Protein AF-A0A1J3JQA7-F1 (afdb_monomer_lite)

Sequence (120 aa):
SPAKPRTLRLPVDFSQVRRSSRAKNPPPSYREMGLEPLERPRRSYPKRDLLNRVYASDEARMYAIDRAEKLQSSLEPEFPSFVKPMLHSHVTRGFWLGLPHHFCKTHLPKHDEMITLVDE

Organism: Noccaea caerulescens (NCBI:txid107243)

Secondary structure (DSSP, 8-state):
-PPPP----------------S--PPPPP---------------------TT-----HHHHHHHHHHHHHHHHHS-TTS-----PPPHHHHHS----PPPHHHHHHHS-SS---PPP---

InterPro domains:
  IPR003340 B3 DNA binding domain [cd10017] (80-120)
  IPR015300 DNA-binding pseudobarrel domain superfamily [G3DSA:2.40.330.10] (57-120)
  IPR015300 DNA-binding pseudobarrel domain superfamily [SSF101936] (75-119)
  IPR044837 B3 domain-containing protein REM16-like [PTHR31391] (56-119)

Foldseek 3Di:
DDDDDDDDDDPPDVPDPDPDPDDDDPDDDPPDDPPPPPPPPPPPPPPPPCVPDDDDDPVVQVVVQVVVVVVVVPDDPVDDDDDDRDDPCVPPVVDDDDDDPVCCVPPNDPDDDDDDDDDD

Radius of gyration: 30.14 Å; chains: 1; bounding box: 54×60×77 Å

Structure (mmCIF, N/CA/C/O backbone):
data_AF-A0A1J3JQA7-F1
#
_entry.id   AF-A0A1J3JQA7-F1
#
loop_
_atom_site.group_PDB
_atom_site.id
_atom_site.type_symbol
_atom_site.label_atom_id
_atom_site.label_alt_id
_atom_site.label_comp_id
_atom_site.label_asym_id
_atom_site.label_entity_id
_atom_site.label_seq_id
_atom_site.pdbx_PDB_ins_code
_atom_site.Cartn_x
_atom_site.Cartn_y
_atom_site.Cartn_z
_atom_site.occupancy
_atom_site.B_iso_or_equiv
_atom_site.auth_seq_id
_atom_site.auth_comp_id
_atom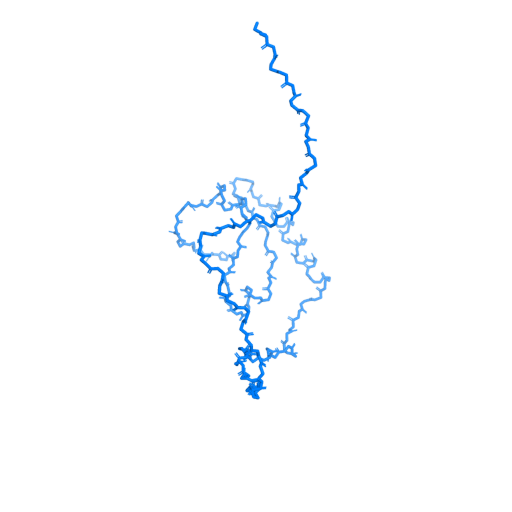_site.auth_asym_id
_atom_site.auth_atom_id
_atom_site.pdbx_PDB_model_num
ATOM 1 N N . SER A 1 1 ? 8.500 -11.493 59.797 1.00 49.00 1 SER A N 1
ATOM 2 C CA . SER A 1 1 ? 8.896 -12.649 58.965 1.00 49.00 1 SER A CA 1
ATOM 3 C C . SER A 1 1 ? 10.386 -12.573 58.687 1.00 49.00 1 SER A C 1
ATOM 5 O O . SER A 1 1 ? 10.807 -11.535 58.188 1.00 49.00 1 SER A O 1
ATOM 7 N N . PRO A 1 2 ? 11.205 -13.575 59.047 1.00 47.28 2 PRO A N 1
ATOM 8 C CA . PRO A 1 2 ? 12.646 -13.474 58.857 1.00 47.28 2 PRO A CA 1
ATOM 9 C C . PRO A 1 2 ? 13.014 -13.710 57.385 1.00 47.28 2 PRO A C 1
ATOM 11 O O . PRO A 1 2 ? 12.483 -14.611 56.732 1.00 47.28 2 PRO A O 1
ATOM 14 N N . ALA A 1 3 ? 13.901 -12.865 56.858 1.00 52.53 3 ALA A N 1
ATOM 15 C CA . ALA A 1 3 ? 14.424 -12.957 55.501 1.00 52.53 3 ALA A CA 1
ATOM 16 C C . ALA A 1 3 ? 15.335 -14.188 55.357 1.00 52.53 3 ALA A C 1
ATOM 18 O O . ALA A 1 3 ? 16.198 -14.434 56.198 1.00 52.53 3 ALA A O 1
ATOM 19 N N . LYS A 1 4 ? 15.146 -14.965 54.284 1.00 55.69 4 LYS A N 1
ATOM 20 C CA . LYS A 1 4 ? 16.006 -16.115 53.961 1.00 55.69 4 LYS A CA 1
ATOM 21 C C . LYS A 1 4 ? 17.445 -15.641 53.690 1.00 55.69 4 LYS A C 1
ATOM 23 O O . LYS A 1 4 ? 17.613 -14.641 52.987 1.00 55.69 4 LYS A O 1
ATOM 28 N N . PRO A 1 5 ? 18.480 -16.352 54.169 1.00 55.62 5 PRO A N 1
ATOM 29 C CA . PRO A 1 5 ? 19.860 -15.988 53.883 1.00 55.62 5 PRO A CA 1
ATOM 30 C C . PRO A 1 5 ? 20.173 -16.230 52.400 1.00 55.62 5 PRO A C 1
ATOM 32 O O . PRO A 1 5 ? 19.779 -17.244 51.821 1.00 55.62 5 PRO A O 1
ATOM 35 N N . ARG A 1 6 ? 20.892 -15.294 51.771 1.00 53.03 6 ARG A N 1
ATOM 36 C CA . ARG A 1 6 ? 21.447 -15.484 50.424 1.00 53.03 6 ARG A CA 1
ATOM 37 C C . ARG A 1 6 ? 22.598 -16.484 50.509 1.00 53.03 6 ARG A C 1
ATOM 39 O O . ARG A 1 6 ? 23.631 -16.190 51.100 1.00 53.03 6 ARG A O 1
ATOM 46 N N . THR A 1 7 ? 22.430 -17.648 49.894 1.00 55.75 7 THR A N 1
ATOM 47 C CA . THR A 1 7 ? 23.509 -18.619 49.684 1.00 55.75 7 THR A CA 1
ATOM 48 C C . THR A 1 7 ? 24.593 -18.036 48.776 1.00 55.75 7 THR A C 1
ATOM 50 O O . THR A 1 7 ? 24.287 -17.473 47.720 1.00 55.75 7 THR A O 1
ATOM 53 N N . LEU A 1 8 ? 25.857 -18.197 49.176 1.00 56.16 8 LEU A N 1
ATOM 54 C CA . LEU A 1 8 ? 27.030 -17.865 48.367 1.00 56.16 8 LEU A CA 1
ATOM 55 C C . LEU A 1 8 ? 27.024 -18.703 47.081 1.00 56.16 8 LEU A C 1
ATOM 57 O O . LEU A 1 8 ? 26.858 -19.922 47.123 1.00 56.16 8 LEU A O 1
ATOM 61 N N . ARG A 1 9 ? 27.183 -18.047 45.927 1.00 54.62 9 ARG A N 1
ATOM 62 C CA . ARG A 1 9 ? 27.301 -18.736 44.638 1.00 54.62 9 ARG A CA 1
ATOM 63 C C . ARG A 1 9 ? 28.696 -19.342 44.537 1.00 54.62 9 ARG A C 1
ATOM 65 O O . ARG A 1 9 ? 29.670 -18.608 44.407 1.00 54.62 9 ARG A O 1
ATOM 72 N N . LEU A 1 10 ? 28.777 -20.667 44.601 1.00 63.66 10 LEU A N 1
ATOM 73 C CA . LEU A 1 10 ? 29.988 -21.393 44.228 1.00 63.66 10 LEU A CA 1
ATOM 74 C C . LEU A 1 10 ? 30.229 -21.250 42.712 1.00 63.66 10 LEU A C 1
ATOM 76 O O . LEU A 1 10 ? 29.256 -21.099 41.963 1.00 63.66 10 LEU A O 1
ATOM 80 N N . PRO A 1 11 ? 31.492 -21.281 42.245 1.00 56.06 11 PRO A N 1
ATOM 81 C CA . PRO A 1 11 ? 31.801 -21.245 40.821 1.00 56.06 11 PRO A CA 1
ATOM 82 C C . PRO A 1 11 ? 31.110 -22.416 40.120 1.00 56.06 11 PRO A C 1
ATOM 84 O O . PRO A 1 11 ? 31.194 -23.554 40.578 1.00 56.06 11 PRO A O 1
ATOM 87 N N . VAL A 1 12 ? 30.401 -22.128 39.029 1.00 59.88 12 VAL A N 1
ATOM 88 C CA . VAL A 1 12 ? 29.781 -23.157 38.192 1.00 59.88 12 VAL A CA 1
ATOM 89 C C . VAL A 1 12 ? 30.908 -23.970 37.566 1.00 59.88 12 VAL A C 1
ATOM 91 O O . VAL A 1 12 ? 31.645 -23.463 36.723 1.00 59.88 12 VAL A O 1
ATOM 94 N N . ASP A 1 13 ? 31.055 -25.214 38.008 1.00 60.50 13 ASP A N 1
ATOM 95 C CA . ASP A 1 13 ? 31.906 -26.192 37.348 1.00 60.50 13 ASP A CA 1
ATOM 96 C C . ASP A 1 13 ? 31.370 -26.421 35.924 1.00 60.50 13 ASP A C 1
ATOM 98 O O . ASP A 1 13 ? 30.198 -26.751 35.731 1.00 60.50 13 ASP A O 1
ATOM 102 N N . PHE A 1 14 ? 32.215 -26.207 34.912 1.00 53.72 14 PHE A N 1
ATOM 103 C CA . PHE A 1 14 ? 31.872 -26.367 33.492 1.00 53.72 14 PHE A CA 1
ATOM 104 C C . PHE A 1 14 ? 31.827 -27.843 33.063 1.00 53.72 14 PHE A C 1
ATOM 106 O O . PHE A 1 14 ? 31.915 -28.158 31.870 1.00 53.72 14 PHE A O 1
ATOM 113 N N . SER A 1 15 ? 31.692 -28.771 34.011 1.00 58.72 15 SER A N 1
ATOM 114 C CA . SER A 1 15 ? 31.467 -30.171 33.699 1.00 58.72 15 SER A CA 1
ATOM 115 C C . SER A 1 15 ? 30.148 -30.304 32.932 1.00 58.72 15 SER A C 1
ATOM 117 O O . SER A 1 15 ? 29.088 -29.816 33.323 1.00 58.72 15 SER A O 1
ATOM 119 N N . GLN A 1 16 ? 30.250 -30.890 31.737 1.00 54.69 16 GLN A N 1
ATOM 120 C CA . GLN A 1 16 ? 29.170 -30.954 30.757 1.00 54.69 16 GLN A CA 1
ATOM 121 C C . GLN A 1 16 ? 27.874 -31.455 31.399 1.00 54.69 16 GLN A C 1
ATOM 123 O O . GLN A 1 16 ? 27.767 -32.625 31.773 1.00 54.69 16 GLN A O 1
ATOM 128 N N . VAL A 1 17 ? 26.866 -30.583 31.457 1.00 54.28 17 VAL A N 1
ATOM 129 C CA . VAL A 1 17 ? 25.499 -30.940 31.840 1.00 54.28 17 VAL A CA 1
ATOM 130 C C . VAL A 1 17 ? 24.988 -31.970 30.831 1.00 54.28 17 VAL A C 1
ATOM 132 O O . VAL A 1 17 ? 24.550 -31.637 29.727 1.00 54.28 17 VAL A O 1
ATOM 135 N N . ARG A 1 18 ? 25.089 -33.254 31.185 1.00 55.88 18 ARG A N 1
ATOM 136 C CA . ARG A 1 18 ? 24.596 -34.360 30.364 1.00 55.88 18 ARG A CA 1
ATOM 137 C C . ARG A 1 18 ? 23.075 -34.313 30.336 1.00 55.88 18 ARG A C 1
ATOM 139 O O . ARG A 1 18 ? 22.412 -34.614 31.319 1.00 55.88 18 ARG A O 1
ATOM 146 N N . ARG A 1 19 ? 22.521 -33.972 29.174 1.00 63.69 19 ARG A N 1
ATOM 147 C CA . ARG A 1 19 ? 21.070 -33.880 28.947 1.00 63.69 19 ARG A CA 1
ATOM 148 C C . ARG A 1 19 ? 20.386 -35.221 28.641 1.00 63.69 19 ARG A C 1
ATOM 150 O O . ARG A 1 19 ? 19.197 -35.229 28.354 1.00 63.69 19 ARG A O 1
ATOM 157 N N . SER A 1 20 ? 21.095 -36.353 28.676 1.00 71.75 20 SER A N 1
ATOM 158 C CA . SER A 1 20 ? 20.486 -37.667 28.419 1.00 71.75 20 SER A CA 1
ATOM 159 C C . SER A 1 20 ? 21.146 -38.789 29.222 1.00 71.75 20 SER A C 1
ATOM 161 O O . SER A 1 20 ? 22.358 -38.770 29.442 1.00 71.75 20 SER A O 1
ATOM 163 N N . SER A 1 21 ? 20.338 -39.771 29.634 1.00 67.25 21 SER A N 1
ATOM 164 C CA . SER A 1 21 ? 20.742 -40.978 30.371 1.00 67.25 21 SER A CA 1
ATOM 165 C C . SER A 1 21 ? 21.295 -42.094 29.475 1.00 67.25 21 SER A C 1
ATOM 167 O O . SER A 1 21 ? 21.702 -43.142 29.971 1.00 67.25 21 SER A O 1
ATOM 169 N N . ARG A 1 22 ? 21.314 -41.900 28.150 1.00 73.12 22 ARG A N 1
ATOM 170 C CA . ARG A 1 22 ? 21.743 -42.929 27.198 1.00 73.12 22 ARG A CA 1
ATOM 171 C C . ARG A 1 22 ? 23.262 -43.108 27.255 1.00 73.12 22 ARG A C 1
ATOM 173 O O . ARG A 1 22 ? 24.008 -42.127 27.301 1.00 73.12 22 ARG A O 1
ATOM 180 N N . ALA A 1 23 ? 23.718 -44.361 27.243 1.00 71.50 23 ALA A N 1
ATOM 181 C CA . ALA A 1 23 ? 25.141 -44.683 27.198 1.00 71.50 23 ALA A CA 1
ATOM 182 C C . ALA A 1 23 ? 25.803 -43.984 25.998 1.00 71.50 23 ALA A C 1
ATOM 184 O O . ALA A 1 23 ? 25.278 -44.000 24.882 1.00 71.50 23 ALA A O 1
ATOM 185 N N . LYS A 1 24 ? 26.941 -43.325 26.242 1.00 70.31 24 LYS A N 1
ATOM 186 C CA . LYS A 1 24 ? 27.708 -42.649 25.194 1.00 70.31 24 LYS A CA 1
ATOM 187 C C . LYS A 1 24 ? 28.386 -43.738 24.371 1.00 70.31 24 LYS A C 1
ATOM 189 O O . LYS A 1 24 ? 29.289 -44.396 24.879 1.00 70.31 24 LYS A O 1
ATOM 194 N N . ASN A 1 25 ? 27.938 -43.932 23.135 1.00 74.94 25 ASN A N 1
ATOM 195 C CA . ASN A 1 25 ? 28.630 -44.822 22.210 1.00 74.94 25 ASN A CA 1
ATOM 196 C C . ASN A 1 25 ? 30.089 -44.353 22.053 1.00 74.94 25 ASN A C 1
ATOM 198 O O . ASN A 1 25 ? 30.339 -43.138 22.095 1.00 74.94 25 ASN A O 1
ATOM 202 N N . PRO A 1 26 ? 31.048 -45.281 21.898 1.00 78.12 26 PRO A N 1
ATOM 203 C CA . PRO A 1 26 ? 32.429 -44.913 21.624 1.00 78.12 26 PRO A CA 1
ATOM 204 C C . PRO A 1 26 ? 32.501 -44.031 20.363 1.00 78.12 26 PRO A C 1
ATOM 206 O O . PRO A 1 26 ? 31.653 -44.168 19.474 1.00 78.12 26 PRO A O 1
ATOM 209 N N . PRO A 1 27 ? 33.475 -43.104 20.281 1.00 71.62 27 PRO A N 1
ATOM 210 C CA . PRO A 1 27 ? 33.660 -42.270 19.100 1.00 71.62 27 PRO A CA 1
ATOM 211 C C . PRO A 1 27 ? 33.794 -43.160 17.855 1.00 71.62 27 PRO A C 1
ATOM 213 O O . PRO A 1 27 ? 34.632 -44.065 17.864 1.00 71.62 27 PRO A O 1
ATOM 216 N N . PRO A 1 28 ? 32.981 -42.957 16.804 1.00 72.25 28 PRO A N 1
ATOM 217 C CA . PRO A 1 28 ? 33.098 -43.756 15.593 1.00 72.25 28 PRO A CA 1
ATOM 218 C C . PRO A 1 28 ? 34.490 -43.565 14.974 1.00 72.25 28 PRO A C 1
ATOM 220 O O . PRO A 1 28 ? 34.930 -42.437 14.754 1.00 72.25 28 PRO A O 1
ATOM 223 N N . SER A 1 29 ? 35.193 -44.673 14.724 1.00 72.44 29 SER A N 1
ATOM 224 C CA . SER A 1 29 ? 36.498 -44.682 14.053 1.00 72.44 29 SER A CA 1
ATOM 225 C C . SER A 1 29 ? 36.306 -44.371 12.569 1.00 72.44 29 SER A C 1
ATOM 227 O O . SER A 1 29 ? 35.635 -45.123 11.867 1.00 72.44 29 SER A O 1
ATOM 229 N N . TYR A 1 30 ? 36.873 -43.261 12.095 1.00 65.12 30 TYR A N 1
ATOM 230 C CA . TYR A 1 30 ? 36.663 -42.740 10.738 1.00 65.12 30 TYR A CA 1
ATOM 231 C C . TYR A 1 30 ? 37.773 -43.127 9.746 1.00 65.12 30 TYR A C 1
ATOM 233 O O . TYR A 1 30 ? 38.086 -42.369 8.831 1.00 65.12 30 TYR A O 1
ATOM 241 N N . A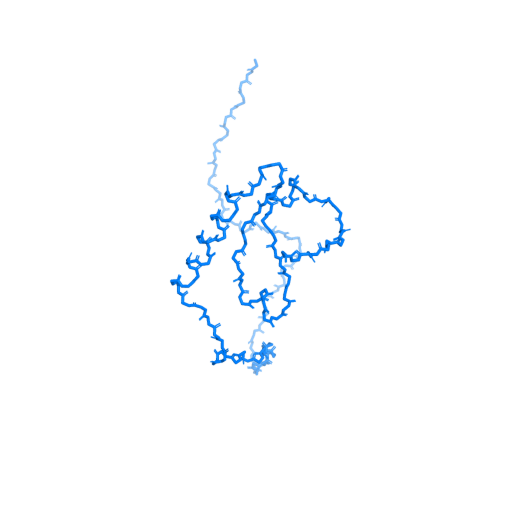RG A 1 31 ? 38.441 -44.272 9.923 1.00 61.19 31 ARG A N 1
ATOM 242 C CA . ARG A 1 31 ? 39.454 -44.690 8.943 1.00 61.19 31 ARG A CA 1
ATOM 243 C C . ARG A 1 31 ? 38.786 -45.181 7.656 1.00 61.19 31 ARG A C 1
ATOM 245 O O . ARG A 1 31 ? 38.178 -46.242 7.644 1.00 61.19 31 ARG A O 1
ATOM 252 N N . GLU A 1 32 ? 38.932 -44.350 6.624 1.00 62.34 32 GLU A N 1
ATOM 253 C CA . GLU A 1 32 ? 38.884 -44.655 5.189 1.00 62.34 32 GLU A CA 1
ATOM 254 C C . GLU A 1 32 ? 37.693 -45.489 4.705 1.00 62.34 32 GLU A C 1
ATOM 256 O O . GLU A 1 32 ? 37.800 -46.660 4.359 1.00 62.34 32 GLU A O 1
ATOM 261 N N . MET A 1 33 ? 36.560 -44.818 4.527 1.00 53.22 33 MET A N 1
ATOM 262 C CA . MET A 1 33 ? 35.824 -44.991 3.278 1.00 53.22 33 MET A CA 1
ATOM 263 C C . MET A 1 33 ? 35.898 -43.657 2.556 1.00 53.22 33 MET A C 1
ATOM 265 O O . MET A 1 33 ? 35.581 -42.628 3.154 1.00 53.22 33 MET A O 1
ATOM 269 N N . GLY A 1 34 ? 36.395 -43.675 1.317 1.00 56.31 34 GLY A N 1
ATOM 270 C CA . GLY A 1 34 ? 36.489 -42.494 0.471 1.00 56.31 34 GLY A CA 1
ATOM 271 C C . GLY A 1 34 ? 35.161 -41.753 0.498 1.00 56.31 34 GLY A C 1
ATOM 272 O O . GLY A 1 34 ? 34.138 -42.269 0.049 1.00 56.31 34 GLY A O 1
ATOM 273 N N . LEU A 1 35 ? 35.171 -40.565 1.099 1.00 52.16 35 LEU A N 1
ATOM 274 C CA . LEU A 1 35 ? 34.058 -39.648 0.998 1.00 52.16 35 LEU A CA 1
ATOM 275 C C . LEU A 1 35 ? 34.083 -39.096 -0.415 1.00 52.16 35 LEU A C 1
ATOM 277 O O . LEU A 1 35 ? 34.612 -38.013 -0.642 1.00 52.16 35 LEU A O 1
ATOM 281 N N . GLU A 1 36 ? 33.503 -39.830 -1.356 1.00 60.31 36 GLU A N 1
ATOM 282 C CA . GLU A 1 36 ? 32.892 -39.161 -2.492 1.00 60.31 36 GLU A CA 1
ATOM 283 C C . GLU A 1 36 ? 31.901 -38.162 -1.889 1.00 60.31 36 GLU A C 1
ATOM 285 O O . GLU A 1 36 ? 30.994 -38.579 -1.148 1.00 60.31 36 GLU A O 1
ATOM 290 N N . PRO A 1 37 ? 32.085 -36.844 -2.087 1.00 52.88 37 PRO A N 1
ATOM 291 C CA . PRO A 1 37 ? 31.081 -35.885 -1.689 1.00 52.88 37 PRO A CA 1
ATOM 292 C C . PRO A 1 37 ? 29.829 -36.261 -2.471 1.00 52.88 37 PRO A C 1
ATOM 294 O O . PRO A 1 37 ? 29.722 -35.974 -3.657 1.00 52.88 37 PRO A O 1
ATOM 297 N N . LEU A 1 38 ? 28.885 -36.949 -1.826 1.00 59.91 38 LEU A N 1
ATOM 298 C CA . LEU A 1 38 ? 27.553 -37.112 -2.378 1.00 59.91 38 LEU A CA 1
ATOM 299 C C . LEU A 1 38 ? 27.013 -35.693 -2.500 1.00 59.91 38 LEU A C 1
ATOM 301 O O . LEU A 1 38 ? 26.599 -35.093 -1.501 1.00 59.91 38 LEU A O 1
ATOM 305 N N . GLU A 1 39 ? 27.122 -35.138 -3.708 1.00 56.72 39 GLU A N 1
ATOM 306 C CA . GLU A 1 39 ? 26.614 -33.834 -4.082 1.00 56.72 39 GLU A CA 1
ATOM 307 C C . GLU A 1 39 ? 25.122 -33.860 -3.796 1.00 56.72 39 GLU A C 1
ATOM 309 O O . GLU A 1 39 ? 24.300 -34.290 -4.603 1.00 56.72 39 GLU A O 1
ATOM 314 N N . ARG A 1 40 ? 24.746 -33.453 -2.581 1.00 61.75 40 ARG A N 1
ATOM 315 C CA . ARG A 1 40 ? 23.352 -33.189 -2.264 1.00 61.75 40 ARG A CA 1
ATOM 316 C C . ARG A 1 40 ? 22.912 -32.191 -3.321 1.00 61.75 40 ARG A C 1
ATOM 318 O O . ARG A 1 40 ? 23.536 -31.125 -3.369 1.00 61.75 40 ARG A O 1
ATOM 325 N N . PRO A 1 41 ? 21.883 -32.484 -4.135 1.00 58.50 41 PRO A N 1
ATOM 326 C CA . PRO A 1 41 ? 21.410 -31.531 -5.115 1.00 58.50 41 PRO A CA 1
ATOM 327 C C . PRO A 1 41 ? 20.984 -30.289 -4.341 1.00 58.50 41 PRO A C 1
ATOM 329 O O . PRO A 1 41 ? 19.926 -30.251 -3.706 1.00 58.50 41 PRO A O 1
ATOM 332 N N . ARG A 1 42 ? 21.845 -29.266 -4.312 1.00 62.69 42 ARG A N 1
ATOM 333 C CA . ARG A 1 42 ? 21.423 -27.934 -3.909 1.00 62.69 42 ARG A CA 1
ATOM 334 C C . ARG A 1 42 ? 20.307 -27.635 -4.883 1.00 62.69 42 ARG A C 1
ATOM 336 O O . ARG A 1 42 ? 20.546 -27.700 -6.084 1.00 62.69 42 ARG A O 1
ATOM 343 N N . ARG A 1 43 ? 19.093 -27.385 -4.384 1.00 61.25 43 ARG A N 1
ATOM 344 C CA . ARG A 1 43 ? 17.990 -26.915 -5.224 1.00 61.25 43 ARG A CA 1
ATOM 345 C C . ARG A 1 43 ? 18.510 -25.709 -6.001 1.00 61.25 43 ARG A C 1
ATOM 347 O O . ARG A 1 43 ? 18.580 -24.606 -5.460 1.00 61.25 43 ARG A O 1
ATOM 354 N N . SER A 1 44 ? 18.923 -25.933 -7.242 1.00 63.97 44 SER A N 1
ATOM 355 C CA . SER A 1 44 ? 19.300 -24.886 -8.165 1.00 63.97 44 SER A CA 1
ATOM 356 C C . SER A 1 44 ? 17.979 -24.331 -8.649 1.00 63.97 44 SER A C 1
ATOM 358 O O . SER A 1 44 ? 17.409 -24.795 -9.635 1.00 63.97 44 SER A O 1
ATOM 360 N N . TYR A 1 45 ? 17.424 -23.380 -7.902 1.00 64.12 45 TYR A N 1
ATOM 361 C CA . TYR A 1 45 ? 16.410 -22.536 -8.503 1.00 64.12 45 TYR A CA 1
ATOM 362 C C . TYR A 1 45 ? 17.062 -21.918 -9.743 1.00 64.12 45 TYR A C 1
ATOM 364 O O . TYR A 1 45 ? 18.170 -21.382 -9.612 1.00 64.12 45 TYR A O 1
ATOM 372 N N . PRO A 1 46 ? 16.446 -22.029 -10.933 1.00 69.12 46 PRO A N 1
ATOM 373 C CA . PRO A 1 46 ? 16.994 -21.401 -12.122 1.00 69.12 46 PRO A CA 1
ATOM 374 C C . PRO A 1 46 ? 17.262 -19.935 -11.788 1.00 69.12 46 PRO A C 1
ATOM 376 O O . PRO A 1 46 ? 16.402 -19.256 -11.209 1.00 69.12 46 PRO A O 1
ATOM 379 N N . LYS A 1 47 ? 18.492 -19.481 -12.060 1.00 62.09 47 LYS A N 1
ATOM 380 C CA . LYS A 1 47 ? 18.912 -18.098 -11.828 1.00 62.09 47 LYS A CA 1
ATOM 381 C C . LYS A 1 47 ? 17.884 -17.219 -12.533 1.00 62.09 47 LYS A C 1
ATOM 383 O O . LYS A 1 47 ? 17.763 -17.275 -13.752 1.00 62.09 47 LYS A O 1
ATOM 388 N N . ARG A 1 48 ? 17.077 -16.491 -11.753 1.00 63.75 48 ARG A N 1
ATOM 389 C CA . ARG A 1 48 ? 16.030 -15.625 -12.304 1.00 63.75 48 ARG A CA 1
ATOM 390 C C . ARG A 1 48 ? 16.710 -14.663 -13.268 1.00 63.75 48 ARG A C 1
ATOM 392 O O . ARG A 1 48 ? 17.716 -14.069 -12.889 1.00 63.75 48 ARG A O 1
ATOM 399 N N . ASP A 1 49 ? 16.177 -14.537 -14.475 1.00 68.81 49 ASP A N 1
ATOM 400 C CA . ASP A 1 49 ? 16.665 -13.559 -15.435 1.00 68.81 49 ASP A CA 1
ATOM 401 C C . ASP A 1 49 ? 16.493 -12.154 -14.833 1.00 68.81 49 ASP A C 1
ATOM 403 O O . ASP A 1 49 ? 15.377 -11.672 -14.635 1.00 68.81 49 ASP A O 1
ATOM 407 N N . LEU A 1 50 ? 17.608 -11.563 -14.394 1.00 68.38 50 LEU A N 1
ATOM 408 C CA . LEU A 1 50 ? 17.644 -10.246 -13.757 1.00 68.38 50 LEU A CA 1
ATOM 409 C C . LEU A 1 50 ? 17.750 -9.123 -14.792 1.00 68.38 50 LEU A C 1
ATOM 411 O O . LEU A 1 50 ? 17.529 -7.973 -14.427 1.00 68.38 50 LEU A O 1
ATOM 415 N N . LEU A 1 51 ? 18.069 -9.445 -16.050 1.00 69.25 51 LEU A N 1
ATOM 416 C CA . LEU A 1 51 ? 18.312 -8.455 -17.101 1.00 69.25 51 LEU A CA 1
ATOM 417 C C . LEU A 1 51 ? 17.030 -7.713 -17.487 1.00 69.25 51 LEU A C 1
ATOM 419 O O . LEU A 1 51 ? 17.067 -6.527 -17.785 1.00 69.25 51 LEU A O 1
ATOM 423 N N . ASN A 1 52 ? 15.886 -8.389 -17.380 1.00 70.75 52 ASN A N 1
ATOM 424 C CA . ASN A 1 52 ? 14.571 -7.828 -17.681 1.00 70.75 52 ASN A CA 1
ATOM 425 C C . ASN A 1 52 ? 13.890 -7.153 -16.476 1.00 70.75 52 ASN A C 1
ATOM 427 O O . ASN A 1 52 ? 12.727 -6.754 -16.561 1.00 70.75 52 ASN A O 1
ATOM 431 N N . ARG A 1 53 ? 14.566 -7.033 -15.321 1.00 74.44 53 ARG A N 1
ATOM 432 C CA . ARG A 1 53 ? 13.957 -6.406 -14.144 1.00 74.44 53 ARG A CA 1
ATOM 433 C C . ARG A 1 53 ? 14.069 -4.885 -14.224 1.00 74.44 53 ARG A C 1
ATOM 435 O O . ARG A 1 53 ? 15.049 -4.300 -13.775 1.00 74.44 53 ARG A O 1
ATOM 442 N N . VAL A 1 54 ? 13.010 -4.257 -14.719 1.00 78.75 54 VAL A N 1
ATOM 443 C CA . VAL A 1 54 ? 12.861 -2.800 -14.697 1.00 78.75 54 VAL A CA 1
ATOM 444 C C . VAL A 1 54 ? 12.409 -2.353 -13.306 1.00 78.75 54 VAL A C 1
ATOM 446 O O . VAL A 1 54 ? 11.401 -2.831 -12.779 1.00 78.75 54 VAL A O 1
ATOM 449 N N . TYR A 1 55 ? 13.165 -1.438 -12.707 1.00 82.38 55 TYR A N 1
ATOM 450 C CA . TYR A 1 55 ? 12.756 -0.699 -11.518 1.00 82.38 55 TYR A CA 1
ATOM 451 C C . TYR A 1 55 ? 12.480 0.753 -1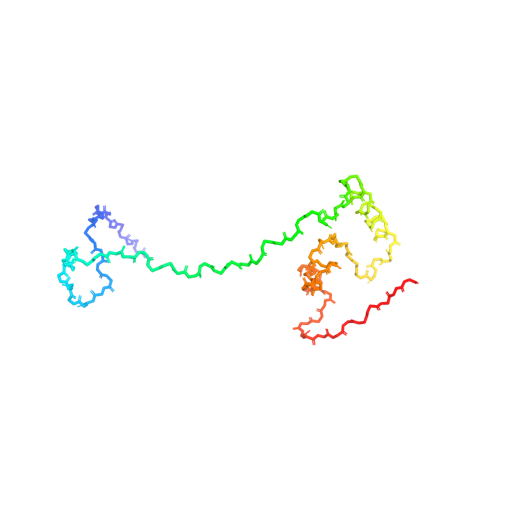1.896 1.00 82.38 55 TYR A C 1
ATOM 453 O O . TYR A 1 55 ? 13.161 1.312 -12.753 1.00 82.38 55 TYR A O 1
ATOM 461 N N . ALA A 1 56 ? 11.500 1.365 -11.235 1.00 86.44 56 ALA A N 1
ATOM 462 C CA . ALA A 1 56 ? 11.347 2.813 -11.269 1.00 86.44 56 ALA A CA 1
ATOM 463 C C . ALA A 1 56 ? 12.561 3.481 -10.602 1.00 86.44 56 ALA A C 1
ATOM 465 O O . ALA A 1 56 ? 13.114 2.924 -9.647 1.00 86.44 56 ALA A O 1
ATOM 466 N N . SER A 1 57 ? 12.946 4.666 -11.084 1.00 92.69 57 SER A N 1
ATOM 467 C CA . SER A 1 57 ? 13.956 5.493 -10.418 1.00 92.69 57 SER A CA 1
ATOM 468 C C . SER A 1 57 ? 13.505 5.866 -9.003 1.00 92.69 57 SER A C 1
ATOM 470 O O . SER A 1 57 ? 12.305 5.894 -8.707 1.00 92.69 57 SER A O 1
ATOM 472 N N . ASP A 1 58 ? 14.458 6.169 -8.122 1.00 92.88 58 ASP A N 1
ATOM 473 C CA . ASP A 1 58 ? 14.144 6.582 -6.750 1.00 92.88 58 ASP A CA 1
ATOM 474 C C . ASP A 1 58 ? 13.291 7.856 -6.721 1.00 92.88 58 ASP A C 1
ATOM 476 O O . ASP A 1 58 ? 12.340 7.942 -5.946 1.00 92.88 58 ASP A O 1
ATOM 480 N N . GLU A 1 59 ? 13.544 8.786 -7.644 1.00 96.06 59 GLU A N 1
ATOM 481 C CA . GLU A 1 59 ? 12.737 9.995 -7.837 1.00 96.06 59 GLU A CA 1
ATOM 482 C C . GLU A 1 59 ? 11.282 9.663 -8.187 1.00 96.06 59 GLU A C 1
ATOM 484 O O . GLU A 1 59 ? 10.360 10.174 -7.553 1.00 96.06 59 GLU A O 1
ATOM 489 N N . ALA A 1 60 ? 11.055 8.755 -9.144 1.00 94.81 60 ALA A N 1
ATOM 490 C CA . ALA A 1 60 ? 9.709 8.341 -9.534 1.00 94.81 60 ALA A CA 1
ATOM 491 C C . ALA A 1 60 ? 8.986 7.609 -8.393 1.00 94.81 60 ALA A C 1
ATOM 493 O O . ALA A 1 60 ? 7.786 7.797 -8.188 1.00 94.81 60 ALA A O 1
ATOM 494 N N . ARG A 1 61 ? 9.716 6.797 -7.616 1.00 93.25 61 ARG A N 1
ATOM 495 C CA . ARG A 1 61 ? 9.177 6.120 -6.429 1.00 93.25 61 ARG A CA 1
ATOM 496 C C . ARG A 1 61 ? 8.755 7.125 -5.362 1.00 93.25 61 ARG A C 1
ATOM 498 O O . ARG A 1 61 ? 7.647 7.011 -4.847 1.00 93.25 61 ARG A O 1
ATOM 505 N N . MET A 1 62 ? 9.612 8.092 -5.039 1.00 95.94 62 MET A N 1
ATOM 506 C CA . MET A 1 62 ? 9.305 9.142 -4.064 1.00 95.94 62 MET A CA 1
ATOM 507 C C . MET A 1 62 ? 8.123 9.995 -4.515 1.00 95.94 62 MET A C 1
ATOM 509 O O . MET A 1 62 ? 7.209 10.219 -3.728 1.00 95.94 62 MET A O 1
ATOM 513 N N . TYR A 1 63 ? 8.103 10.403 -5.784 1.00 97.44 63 TYR A N 1
ATOM 514 C CA . TYR A 1 63 ? 6.997 11.162 -6.358 1.00 97.44 63 TYR A CA 1
ATOM 515 C C . TYR A 1 63 ? 5.663 10.418 -6.226 1.00 97.44 63 TYR A C 1
ATOM 517 O O . TYR A 1 63 ? 4.671 11.002 -5.795 1.00 97.44 63 TYR A O 1
ATOM 525 N N . ALA A 1 64 ? 5.635 9.121 -6.545 1.00 96.31 64 ALA A N 1
ATOM 526 C CA . ALA A 1 64 ? 4.427 8.310 -6.425 1.00 96.31 64 ALA A CA 1
ATOM 527 C C . ALA A 1 64 ? 3.944 8.187 -4.969 1.00 96.31 64 ALA A C 1
ATOM 529 O O . ALA A 1 64 ? 2.741 8.238 -4.720 1.00 96.31 64 ALA A O 1
ATOM 530 N N . ILE A 1 65 ? 4.869 8.049 -4.013 1.00 96.50 65 ILE A N 1
ATOM 531 C CA . ILE A 1 65 ? 4.537 7.983 -2.584 1.00 96.50 65 ILE A CA 1
ATOM 532 C C . ILE A 1 65 ? 3.963 9.321 -2.106 1.00 96.50 65 ILE A C 1
ATOM 534 O O . ILE A 1 65 ? 2.870 9.332 -1.551 1.00 96.50 65 ILE A O 1
ATOM 538 N N . ASP A 1 66 ? 4.628 10.441 -2.396 1.00 97.69 66 ASP A N 1
ATOM 539 C CA . ASP A 1 66 ? 4.164 11.784 -2.013 1.00 97.69 66 ASP A CA 1
ATOM 540 C C . ASP A 1 66 ? 2.788 12.107 -2.619 1.00 97.69 66 ASP A C 1
ATOM 542 O O . ASP A 1 66 ? 1.894 12.625 -1.947 1.00 97.69 66 ASP A O 1
ATOM 546 N N . ARG A 1 67 ? 2.570 11.741 -3.887 1.00 97.62 67 ARG A N 1
ATOM 547 C CA . ARG A 1 67 ? 1.262 11.874 -4.540 1.00 97.62 67 ARG A CA 1
ATOM 548 C C . ARG A 1 67 ? 0.177 11.055 -3.846 1.00 97.62 67 ARG A C 1
ATOM 550 O O . ARG A 1 67 ? -0.929 11.571 -3.675 1.00 97.62 67 ARG A O 1
ATOM 557 N N . ALA A 1 68 ? 0.481 9.818 -3.459 1.00 96.62 68 ALA A N 1
ATOM 558 C CA . ALA A 1 68 ? -0.455 8.945 -2.761 1.00 96.62 68 ALA A CA 1
ATOM 559 C C . ALA A 1 68 ? -0.774 9.459 -1.349 1.00 96.62 68 ALA A C 1
ATOM 561 O O . ALA A 1 68 ? -1.935 9.461 -0.956 1.00 96.62 68 ALA A O 1
ATOM 562 N N . GLU A 1 69 ? 0.220 9.953 -0.610 1.00 96.12 69 GLU A N 1
ATOM 563 C CA . GLU A 1 69 ? 0.029 10.549 0.719 1.00 96.12 69 GLU A CA 1
ATOM 564 C C . GLU A 1 69 ? -0.816 11.828 0.653 1.00 96.12 69 GLU A C 1
ATOM 566 O O . GLU A 1 69 ? -1.734 12.012 1.452 1.00 96.12 69 GLU A O 1
ATOM 571 N N . LYS A 1 70 ? -0.584 12.686 -0.350 1.00 97.06 70 LYS A N 1
ATOM 572 C CA . LYS A 1 70 ? -1.419 13.874 -0.592 1.00 97.06 70 LYS A CA 1
ATOM 573 C C . LYS A 1 70 ? -2.868 13.502 -0.884 1.00 97.06 70 LYS A C 1
ATOM 575 O O . LYS A 1 70 ? -3.769 14.102 -0.303 1.00 97.06 70 LYS A O 1
ATOM 580 N N . LEU A 1 71 ? -3.092 12.509 -1.745 1.00 94.69 71 LEU A N 1
ATOM 581 C CA . LEU A 1 71 ? -4.435 11.996 -2.021 1.00 94.69 71 LEU A CA 1
ATOM 582 C C . LEU A 1 71 ? -5.078 11.463 -0.740 1.00 94.69 71 LEU A C 1
ATOM 584 O O . LEU A 1 71 ? -6.184 11.873 -0.404 1.00 94.69 71 LEU A O 1
ATOM 588 N N . GLN A 1 72 ? -4.356 10.640 0.024 1.00 94.56 72 GLN A N 1
ATOM 589 C CA . GLN A 1 72 ? -4.836 10.109 1.296 1.00 94.56 72 GLN A CA 1
ATOM 590 C C . GLN A 1 72 ? -5.269 11.228 2.254 1.00 94.56 72 GLN A C 1
ATOM 592 O O . GLN A 1 72 ? -6.317 11.121 2.881 1.00 94.56 72 GLN A O 1
ATOM 597 N N . SER A 1 73 ? -4.498 12.317 2.331 1.00 94.50 73 SER A N 1
ATOM 598 C CA . SER A 1 73 ? -4.804 13.458 3.203 1.00 94.50 73 SER A CA 1
ATOM 599 C C . SER A 1 73 ? -6.027 14.273 2.770 1.00 94.50 73 SER A C 1
ATOM 601 O O . SER A 1 73 ? -6.590 14.995 3.588 1.00 94.50 73 SER A O 1
ATOM 603 N N . SER A 1 74 ? -6.437 14.167 1.501 1.00 94.62 74 SER A N 1
ATOM 604 C CA . SER A 1 74 ? -7.647 14.815 0.981 1.00 94.62 74 SER A CA 1
ATOM 605 C C . SER A 1 74 ? -8.918 13.976 1.121 1.00 94.62 74 SER A C 1
ATOM 607 O O . SER A 1 74 ? -10.005 14.510 0.913 1.00 94.62 74 SER A O 1
ATOM 609 N N . LEU A 1 75 ? -8.799 12.685 1.448 1.00 92.75 75 LEU A N 1
ATOM 610 C CA . LEU A 1 75 ? -9.954 11.813 1.658 1.00 92.75 75 LEU A CA 1
ATOM 611 C C . LEU A 1 75 ? -10.643 12.129 2.989 1.00 92.75 75 LEU A C 1
ATOM 613 O O . LEU A 1 75 ? -10.014 12.590 3.945 1.00 92.75 75 LEU A O 1
ATOM 617 N N . GLU A 1 76 ? -11.941 11.847 3.061 1.00 91.12 76 GLU A N 1
ATOM 618 C CA . GLU A 1 76 ? -12.708 12.026 4.291 1.00 91.12 76 GLU A CA 1
ATOM 619 C C . GLU A 1 76 ? -12.185 11.097 5.403 1.00 91.12 76 GLU A C 1
ATOM 621 O O . GLU A 1 76 ? -12.029 9.893 5.179 1.00 91.12 76 GLU A O 1
ATOM 626 N N . PRO A 1 77 ? -11.943 11.616 6.622 1.00 88.25 77 PRO A N 1
ATOM 627 C CA . PRO A 1 77 ? -11.348 10.842 7.714 1.00 88.25 77 PRO A CA 1
ATOM 628 C C . PRO A 1 77 ? -12.278 9.754 8.268 1.00 88.25 77 PRO A C 1
ATOM 630 O O . PRO A 1 77 ? -11.829 8.902 9.033 1.00 88.25 77 PRO A O 1
ATOM 633 N N . GLU A 1 78 ? -13.565 9.787 7.911 1.00 92.31 78 GLU A N 1
ATOM 634 C CA . GLU A 1 78 ? -14.545 8.766 8.285 1.00 92.31 78 GLU A CA 1
ATOM 635 C C . GLU A 1 78 ? -14.228 7.407 7.643 1.00 92.31 78 GLU A C 1
ATOM 637 O O . GLU A 1 78 ? -14.454 6.362 8.258 1.00 92.31 78 GLU A O 1
ATOM 642 N N . PHE A 1 79 ? -13.629 7.407 6.448 1.00 91.19 79 PHE A N 1
ATOM 643 C CA . PHE A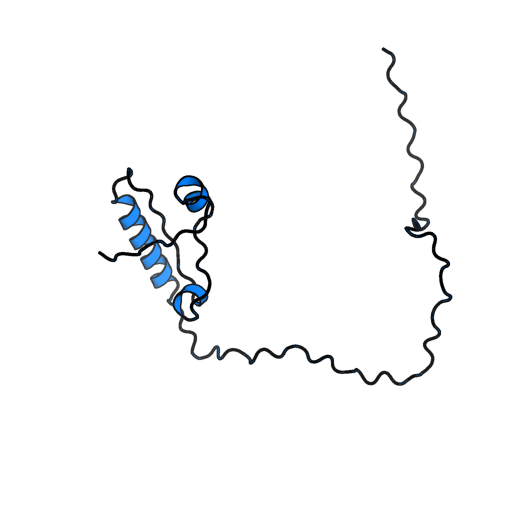 1 79 ? -13.261 6.185 5.745 1.00 91.19 79 PHE A CA 1
ATOM 644 C C . PHE A 1 79 ? -11.783 5.849 5.980 1.00 91.19 79 PHE A C 1
ATOM 646 O O . PHE A 1 79 ? -10.893 6.623 5.613 1.00 91.19 79 PHE A O 1
ATOM 653 N N . PRO A 1 80 ? -11.469 4.683 6.573 1.00 94.44 80 PRO A N 1
ATOM 654 C CA . PRO A 1 80 ? -10.092 4.320 6.856 1.00 94.44 80 PRO A CA 1
ATOM 655 C C . PRO A 1 80 ? -9.322 4.090 5.551 1.00 94.44 80 PRO A C 1
ATOM 657 O O . PRO A 1 80 ? -9.698 3.263 4.723 1.00 94.44 80 PRO A O 1
ATOM 660 N N . SER A 1 81 ? -8.196 4.783 5.396 1.00 95.12 81 SER A N 1
ATOM 661 C CA . SER A 1 81 ? -7.327 4.700 4.219 1.00 95.12 81 SER A CA 1
ATOM 662 C C . SER A 1 81 ? -5.882 4.373 4.609 1.00 95.12 81 SER A C 1
ATOM 664 O O . SER A 1 81 ? -5.452 4.606 5.742 1.00 95.12 81 SER A O 1
ATOM 666 N N . PHE A 1 82 ? -5.105 3.822 3.674 1.00 95.12 82 PHE A N 1
ATOM 667 C CA . PHE A 1 82 ? -3.668 3.592 3.843 1.00 95.12 82 PHE A CA 1
ATOM 668 C C . PHE A 1 82 ? -2.926 3.694 2.507 1.00 95.12 82 PHE A C 1
ATOM 670 O O . PHE A 1 82 ? -3.482 3.397 1.453 1.00 95.12 82 PHE A O 1
ATOM 677 N N . VAL A 1 83 ? -1.635 4.032 2.563 1.00 95.38 83 VAL A N 1
ATOM 678 C CA . VAL A 1 83 ? -0.722 3.994 1.410 1.00 95.38 83 VAL A CA 1
ATOM 679 C C . VAL A 1 83 ? 0.182 2.762 1.506 1.00 95.38 83 VAL A C 1
ATOM 681 O O . VAL A 1 83 ? 0.783 2.487 2.547 1.00 95.38 83 VAL A O 1
ATOM 684 N N . LYS A 1 84 ? 0.301 1.997 0.410 1.00 93.75 84 LYS A N 1
ATOM 685 C CA . LYS A 1 84 ? 1.171 0.813 0.318 1.00 93.75 84 LYS A CA 1
ATOM 686 C C . LYS A 1 84 ? 2.077 0.886 -0.915 1.00 93.75 84 LYS A C 1
ATOM 688 O O . LYS A 1 84 ? 1.630 0.572 -2.017 1.00 93.75 84 LYS A O 1
ATOM 693 N N . PRO A 1 85 ? 3.376 1.198 -0.747 1.00 92.81 85 PRO A N 1
ATOM 694 C CA . PRO A 1 85 ? 4.335 1.099 -1.839 1.00 92.81 85 PRO A CA 1
ATOM 695 C C . PRO A 1 85 ? 4.441 -0.343 -2.349 1.00 92.81 85 PRO A C 1
ATOM 697 O O . PRO A 1 85 ? 4.672 -1.286 -1.580 1.00 92.81 85 PRO A O 1
ATOM 700 N N . MET A 1 86 ? 4.287 -0.519 -3.660 1.00 90.31 86 MET A N 1
ATOM 701 C CA . MET A 1 86 ? 4.293 -1.836 -4.289 1.00 90.31 86 MET A CA 1
ATOM 702 C C . MET A 1 86 ? 5.717 -2.298 -4.609 1.00 90.31 86 MET A C 1
ATOM 704 O O . MET A 1 86 ? 6.530 -1.570 -5.179 1.00 90.31 86 MET A O 1
ATOM 708 N N . LEU A 1 87 ? 6.028 -3.542 -4.238 1.00 85.50 87 LEU A N 1
ATOM 709 C CA . LEU A 1 87 ? 7.268 -4.211 -4.619 1.00 85.50 87 LEU A CA 1
ATOM 710 C C . LEU A 1 87 ? 7.062 -4.964 -5.931 1.00 85.50 87 LEU A C 1
ATOM 712 O O . LEU A 1 87 ? 5.961 -5.417 -6.236 1.00 85.50 87 LEU A O 1
ATOM 716 N N . HIS A 1 88 ? 8.151 -5.197 -6.662 1.00 83.81 88 HIS A N 1
ATOM 717 C CA . HIS A 1 88 ? 8.126 -5.950 -7.919 1.00 83.81 88 HIS A CA 1
ATOM 718 C C . HIS A 1 88 ? 7.439 -7.328 -7.784 1.00 83.81 88 HIS A C 1
ATOM 720 O O . HIS A 1 88 ? 6.729 -7.769 -8.688 1.00 83.81 88 HIS A O 1
ATOM 726 N N . SER A 1 89 ? 7.597 -7.998 -6.635 1.00 84.88 89 SER A N 1
ATOM 727 C CA . SER A 1 89 ? 6.924 -9.268 -6.330 1.00 84.88 89 SER A CA 1
ATOM 728 C C . SER A 1 89 ? 5.402 -9.159 -6.224 1.00 84.88 89 SER A C 1
ATOM 730 O O . SER A 1 89 ? 4.727 -10.125 -6.568 1.00 84.88 89 SER A O 1
ATOM 732 N N . HIS A 1 90 ? 4.871 -8.015 -5.779 1.00 87.56 90 HIS A N 1
ATOM 733 C CA . HIS A 1 90 ? 3.427 -7.787 -5.673 1.00 87.56 90 HIS A CA 1
ATOM 734 C C . HIS A 1 90 ? 2.781 -7.563 -7.047 1.00 87.56 90 HIS A C 1
ATOM 736 O O . HIS A 1 90 ? 1.627 -7.917 -7.227 1.00 87.56 90 HIS A O 1
ATOM 742 N N . VAL A 1 91 ? 3.522 -7.003 -8.013 1.00 84.56 91 VAL A N 1
ATOM 743 C CA . VAL A 1 91 ? 2.958 -6.578 -9.312 1.00 84.56 91 VAL A CA 1
ATOM 744 C C . VAL A 1 91 ? 3.281 -7.504 -10.486 1.00 84.56 91 VAL A C 1
ATOM 746 O O . VAL A 1 91 ? 2.507 -7.569 -11.427 1.00 84.56 91 VAL A O 1
ATOM 749 N N . THR A 1 92 ? 4.397 -8.243 -10.458 1.00 81.00 92 THR A N 1
ATOM 750 C CA . THR A 1 92 ? 4.841 -9.023 -11.640 1.00 81.00 92 THR A CA 1
ATOM 751 C C . THR A 1 92 ? 4.556 -10.515 -11.522 1.00 81.00 92 THR A C 1
ATOM 753 O O . THR A 1 92 ? 4.344 -11.199 -12.515 1.00 81.00 92 THR A O 1
ATOM 756 N N . ARG A 1 93 ? 4.623 -11.061 -10.303 1.00 72.38 93 ARG A N 1
ATOM 757 C CA . ARG A 1 93 ? 4.555 -12.514 -10.069 1.00 72.38 93 ARG A CA 1
ATOM 758 C C . ARG A 1 93 ? 3.312 -12.955 -9.302 1.00 72.38 93 ARG A C 1
ATOM 760 O O . ARG A 1 93 ? 3.252 -14.119 -8.925 1.00 72.38 93 ARG A O 1
ATOM 767 N N . GLY A 1 94 ? 2.369 -12.042 -9.051 1.00 68.19 94 GLY A N 1
ATOM 768 C CA . GLY A 1 94 ? 1.131 -12.349 -8.330 1.00 68.19 94 GLY A CA 1
ATOM 769 C C . GLY A 1 94 ? 1.388 -12.974 -6.958 1.00 68.19 94 GLY A C 1
ATOM 770 O O . GLY A 1 94 ? 0.769 -13.973 -6.607 1.00 68.19 94 GLY A O 1
ATOM 771 N N . PHE A 1 95 ? 2.372 -12.456 -6.213 1.00 74.25 95 PHE A N 1
ATOM 772 C CA . PHE A 1 95 ? 2.608 -12.916 -4.847 1.00 74.25 95 PHE A CA 1
ATOM 773 C C . PHE A 1 95 ? 1.603 -12.289 -3.871 1.00 74.25 95 PHE A C 1
ATOM 775 O O . PHE A 1 95 ? 0.987 -11.268 -4.166 1.00 74.25 95 PHE A O 1
ATOM 782 N N . TRP A 1 96 ? 1.504 -12.881 -2.680 1.00 82.56 96 TRP A N 1
ATOM 783 C CA . TRP A 1 96 ? 0.725 -12.388 -1.548 1.00 82.56 96 TRP A CA 1
ATOM 784 C C . TRP A 1 96 ? 1.041 -10.910 -1.257 1.00 82.56 96 TRP A C 1
ATOM 786 O O . TRP A 1 96 ? 2.200 -10.548 -1.030 1.00 82.56 96 TRP A O 1
ATOM 796 N N . LEU A 1 97 ? 0.010 -10.060 -1.249 1.00 87.69 97 LEU A N 1
ATOM 797 C CA . LEU A 1 97 ? 0.116 -8.651 -0.872 1.00 87.69 97 LEU A CA 1
ATOM 798 C C . LEU A 1 97 ? -0.143 -8.502 0.630 1.00 87.69 97 LEU A C 1
ATOM 800 O O . LEU A 1 97 ? -1.274 -8.580 1.096 1.00 87.69 97 LEU A O 1
ATOM 804 N N . GLY A 1 98 ? 0.921 -8.266 1.397 1.00 90.38 98 GLY A N 1
ATOM 805 C CA . GLY A 1 98 ? 0.799 -7.971 2.823 1.00 90.38 98 GLY A CA 1
ATOM 806 C C . GLY A 1 98 ? 0.361 -6.526 3.063 1.00 90.38 98 GLY A C 1
ATOM 807 O O . GLY A 1 98 ? 1.095 -5.592 2.720 1.00 90.38 98 GLY A O 1
ATOM 808 N N . LEU A 1 99 ? -0.794 -6.337 3.693 1.00 92.50 99 LEU A N 1
ATOM 809 C CA . LEU A 1 99 ? -1.312 -5.026 4.090 1.00 92.50 99 LEU A CA 1
ATOM 810 C C . LEU A 1 99 ? -0.714 -4.551 5.434 1.00 92.50 99 LEU A C 1
ATOM 812 O O . LEU A 1 99 ? -0.146 -5.363 6.175 1.00 92.50 99 LEU A O 1
ATOM 816 N N . PRO A 1 100 ? -0.769 -3.244 5.760 1.00 94.31 100 PRO A N 1
ATOM 817 C CA . PRO A 1 100 ? -0.285 -2.738 7.043 1.00 94.31 100 PRO A CA 1
ATOM 818 C C . PRO A 1 100 ? -0.994 -3.420 8.222 1.00 94.31 100 PRO A C 1
ATOM 820 O O . PRO A 1 100 ? -2.207 -3.321 8.371 1.00 94.31 100 PRO A O 1
ATOM 823 N N . HIS A 1 101 ? -0.230 -4.085 9.094 1.00 93.94 101 HIS A N 1
ATOM 824 C CA . HIS A 1 101 ? -0.786 -4.906 10.178 1.00 93.94 101 HIS A CA 1
ATOM 825 C C . HIS A 1 101 ? -1.749 -4.135 11.095 1.00 93.94 101 HIS A C 1
ATOM 827 O O . HIS A 1 101 ? -2.774 -4.674 11.507 1.00 93.94 101 HIS A O 1
ATOM 833 N N . HIS A 1 102 ? -1.425 -2.877 11.415 1.00 95.44 102 HIS A N 1
ATOM 834 C CA . HIS A 1 102 ? -2.297 -2.044 12.239 1.00 95.44 102 HIS A CA 1
ATOM 835 C C . HIS A 1 102 ? -3.656 -1.828 11.567 1.00 95.44 102 HIS A C 1
ATOM 837 O O . HIS A 1 102 ? -4.667 -2.127 1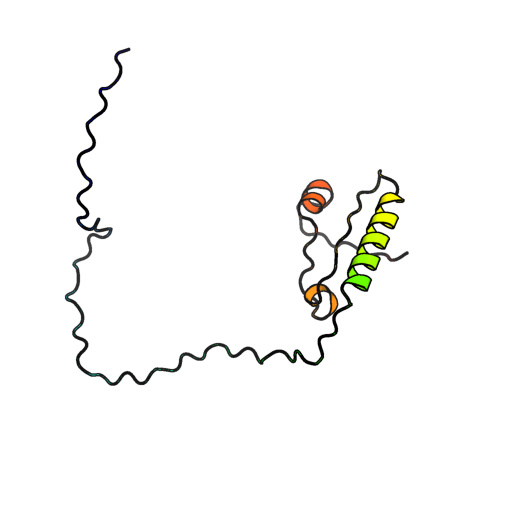2.189 1.00 95.44 102 HIS A O 1
ATOM 843 N N . PHE A 1 103 ? -3.654 -1.436 10.288 1.00 95.31 103 PHE A N 1
ATOM 844 C CA . PHE A 1 103 ? -4.859 -1.219 9.489 1.00 95.31 103 PHE A CA 1
ATOM 845 C C . PHE A 1 103 ? -5.737 -2.471 9.424 1.00 95.31 103 PHE A C 1
ATOM 847 O O . PHE A 1 103 ? -6.939 -2.402 9.657 1.00 95.31 103 PHE A O 1
ATOM 854 N N . CYS A 1 104 ? -5.133 -3.639 9.177 1.00 94.94 104 CYS A N 1
ATOM 855 C CA . CYS A 1 104 ? -5.882 -4.893 9.145 1.00 94.94 104 CYS A CA 1
ATOM 856 C C . CYS A 1 104 ? -6.562 -5.184 10.481 1.00 94.94 104 CYS A C 1
ATOM 858 O O . CYS A 1 104 ? -7.728 -5.550 10.523 1.00 94.94 104 CYS A O 1
ATOM 860 N N . LYS A 1 105 ? -5.840 -5.014 11.591 1.00 95.56 105 LYS A N 1
ATOM 861 C CA . LYS A 1 105 ? -6.369 -5.333 12.919 1.00 95.56 105 LYS A CA 1
ATOM 862 C C . LYS A 1 105 ? -7.503 -4.393 13.340 1.00 95.56 105 LYS A C 1
ATOM 864 O O . LYS A 1 105 ? -8.354 -4.807 14.126 1.00 95.56 105 LYS A O 1
ATOM 869 N N . THR A 1 106 ? -7.468 -3.141 12.892 1.00 96.31 106 THR A N 1
ATOM 870 C CA . THR A 1 106 ? -8.445 -2.116 13.270 1.00 96.31 106 THR A CA 1
ATOM 871 C C . THR A 1 106 ? -9.656 -2.078 12.348 1.00 96.31 106 THR A C 1
ATOM 873 O O . THR A 1 106 ? -10.756 -1.854 12.843 1.00 96.31 106 THR A O 1
ATOM 876 N N . HIS A 1 107 ? -9.471 -2.301 11.044 1.00 95.31 107 HIS A N 1
ATOM 877 C CA . HIS A 1 107 ? -10.506 -2.039 10.037 1.00 95.31 107 HIS A CA 1
ATOM 878 C C . HIS A 1 107 ? -10.927 -3.259 9.220 1.00 95.31 107 HIS A C 1
ATOM 880 O O . HIS A 1 107 ? -11.944 -3.177 8.539 1.00 95.31 107 HIS A O 1
ATOM 886 N N . LEU A 1 108 ? -10.186 -4.373 9.266 1.00 94.69 108 LEU A N 1
ATOM 887 C CA . LEU A 1 108 ? -10.546 -5.574 8.511 1.00 94.69 108 LEU A CA 1
ATOM 888 C C . LEU A 1 108 ? -11.199 -6.655 9.395 1.00 94.69 108 LEU A C 1
ATOM 890 O O . LEU A 1 108 ? -10.928 -6.737 10.601 1.00 94.69 108 LEU A O 1
ATOM 894 N N . PRO A 1 109 ? -12.047 -7.510 8.798 1.00 95.00 109 PRO A N 1
ATOM 895 C CA . PRO A 1 109 ? -12.614 -8.687 9.446 1.00 95.00 109 PRO A CA 1
ATOM 896 C C . PRO A 1 109 ? -11.533 -9.618 10.014 1.00 95.00 109 PRO A C 1
ATOM 898 O O . PRO A 1 109 ? -10.437 -9.752 9.475 1.00 95.00 109 PRO A O 1
ATOM 901 N N . LYS A 1 110 ? -11.850 -10.310 11.115 1.00 93.62 110 LYS A N 1
ATOM 902 C CA . LYS A 1 110 ? -10.942 -11.284 11.761 1.00 93.62 110 LYS A CA 1
ATOM 903 C C . LYS A 1 110 ? -10.976 -12.680 11.129 1.00 93.62 110 LYS A C 1
ATOM 905 O O . LYS A 1 110 ? -10.384 -13.606 11.677 1.00 93.62 110 LYS A O 1
ATOM 910 N N . HIS A 1 111 ? -11.721 -12.840 10.047 1.00 94.44 111 HIS A N 1
ATOM 911 C CA . HIS A 1 111 ? -11.890 -14.087 9.321 1.00 94.44 111 HIS A CA 1
ATOM 912 C C . HIS A 1 111 ? -11.567 -13.856 7.848 1.00 94.44 111 HIS A C 1
ATOM 914 O O . HIS A 1 111 ? -11.468 -12.712 7.404 1.00 94.44 111 HIS A O 1
ATOM 920 N N . ASP A 1 112 ? -11.381 -14.946 7.115 1.00 94.75 112 ASP A N 1
ATOM 921 C CA . ASP A 1 112 ? -11.098 -14.879 5.690 1.00 94.75 112 ASP A CA 1
ATOM 922 C C . ASP A 1 112 ? -12.321 -14.328 4.951 1.00 94.75 112 ASP A C 1
ATOM 924 O O . ASP A 1 112 ? -13.424 -14.865 5.065 1.00 94.75 112 ASP A O 1
ATOM 928 N N . GLU A 1 113 ? -12.116 -13.251 4.198 1.00 94.19 113 GLU A N 1
ATOM 929 C CA . GLU A 1 113 ? -13.171 -12.565 3.460 1.00 94.19 113 GLU A CA 1
ATOM 930 C C . GLU A 1 113 ? -12.660 -12.108 2.089 1.00 94.19 113 GLU A C 1
ATOM 932 O O . GLU A 1 113 ? -11.484 -11.774 1.913 1.00 94.19 113 GLU A O 1
ATOM 937 N N . MET A 1 114 ? -13.559 -12.109 1.103 1.00 94.31 114 MET A N 1
ATOM 938 C CA . MET A 1 114 ? -13.284 -11.627 -0.247 1.00 94.31 114 MET A CA 1
ATOM 939 C C . MET A 1 114 ? -13.574 -10.129 -0.327 1.00 94.31 114 MET A C 1
ATOM 941 O O . MET A 1 114 ? -14.720 -9.707 -0.206 1.00 94.31 114 MET A O 1
ATOM 945 N N . ILE A 1 115 ? -12.539 -9.329 -0.579 1.00 91.44 115 ILE A N 1
ATOM 946 C CA . ILE A 1 115 ? -12.670 -7.882 -0.775 1.00 91.44 115 ILE A CA 1
ATOM 947 C C . ILE A 1 115 ? -12.762 -7.602 -2.274 1.00 91.44 115 ILE A C 1
ATOM 949 O O . ILE A 1 115 ? -11.884 -8.001 -3.041 1.00 91.44 115 ILE A O 1
ATOM 953 N N . THR A 1 116 ? -13.814 -6.898 -2.688 1.00 93.50 116 THR A N 1
ATOM 954 C CA . THR A 1 116 ? -13.944 -6.416 -4.067 1.00 93.50 116 THR A CA 1
ATOM 955 C C . THR A 1 116 ? -13.220 -5.083 -4.188 1.00 93.50 116 THR A C 1
ATOM 957 O O . THR A 1 116 ? -13.505 -4.157 -3.432 1.00 93.50 116 THR A O 1
ATOM 960 N N . LEU A 1 117 ? -12.268 -4.996 -5.115 1.00 91.12 117 LEU A N 1
ATOM 961 C CA . LEU A 1 117 ? -11.579 -3.748 -5.429 1.00 91.12 117 LEU A CA 1
ATOM 962 C C . LEU A 1 117 ? -12.325 -3.051 -6.563 1.00 91.12 117 LEU A C 1
ATOM 964 O O . LEU A 1 117 ? -12.621 -3.679 -7.578 1.00 91.12 117 LEU A O 1
ATOM 968 N N . VAL A 1 118 ? -12.615 -1.771 -6.365 1.00 92.25 118 VAL A N 1
ATOM 969 C CA . VAL A 1 118 ? -13.241 -0.890 -7.352 1.00 92.25 118 VAL A CA 1
ATOM 970 C C . VAL A 1 118 ? -12.253 0.239 -7.614 1.00 92.25 118 VAL A C 1
ATOM 972 O O . VAL A 1 118 ? -11.606 0.715 -6.676 1.00 92.25 118 VAL A O 1
ATOM 975 N N . ASP A 1 119 ? -12.062 0.575 -8.882 1.00 89.62 119 ASP A N 1
ATOM 976 C CA . ASP A 1 119 ? -11.291 1.738 -9.301 1.00 89.62 119 ASP A CA 1
ATOM 977 C C . ASP A 1 119 ? -12.137 3.020 -9.229 1.00 89.62 119 ASP A C 1
ATOM 979 O O . ASP A 1 119 ? -13.291 2.999 -8.800 1.00 89.62 119 ASP A O 1
ATOM 983 N N . GLU A 1 120 ? -11.508 4.154 -9.529 1.00 76.06 120 GLU A N 1
ATOM 984 C CA . GLU A 1 120 ? -12.141 5.480 -9.505 1.00 76.06 120 GLU A CA 1
ATOM 985 C C . GLU A 1 120 ? -13.091 5.700 -10.691 1.00 76.06 120 GLU A C 1
ATOM 987 O O . GLU A 1 12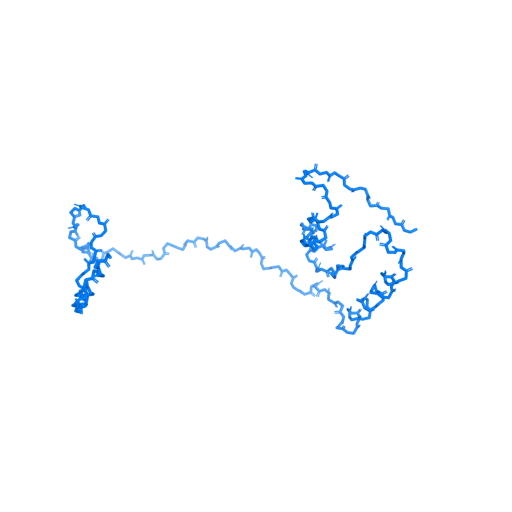0 ? -12.734 5.296 -11.824 1.00 76.06 120 GLU A O 1
#

pLDDT: mean 78.28, std 16.07, range [47.28, 97.69]